Protein AF-T1IAV5-F1 (afdb_monomer)

Foldseek 3Di:
DPPPVVVVVVLVVLVVVLVVLLVVLVVVLVVCVVVVNNVSSVVSVVVNVVSLVVSPDDPVVNVVVVVD

Secondary structure (DSSP, 8-state):
--TTHHHHHHHHHHHHHHHHHHHHHHHHHHHHHHTT-HHHHHHHHHHHHHHHHHS---HHHHHHHH--

Solvent-accessible surface area (backbone atoms only — not comparable to full-atom values): 3855 Å² total; per-residue (Å²): 139,72,82,72,60,64,59,50,60,52,50,53,49,52,49,53,54,38,51,52,52,36,53,52,32,52,52,51,22,52,56,24,50,78,68,68,36,57,69,63,20,50,51,30,50,53,51,38,56,45,42,69,62,67,54,84,51,57,76,69,58,48,53,63,61,74,77,111

InterPro domains:
 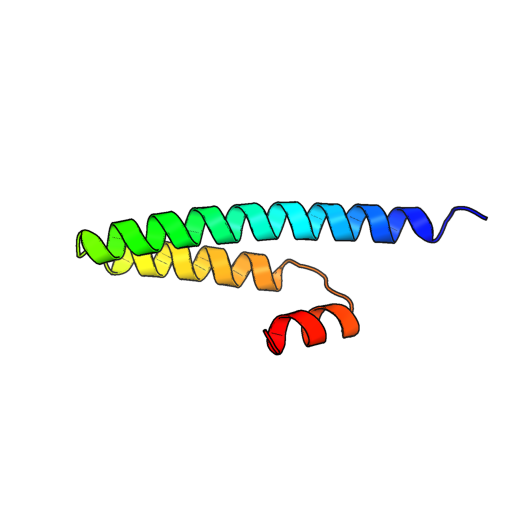 IPR005378 Vacuolar protein sorting-associated protein 35 [PF03635] (14-65)
  IPR005378 Vacuolar protein sorting-associated protein 35 [PTHR11099] (3-65)

Structure (mmCIF, N/CA/C/O backbone):
data_AF-T1IAV5-F1
#
_entry.id   AF-T1IAV5-F1
#
loop_
_atom_site.group_PDB
_atom_site.id
_atom_site.type_symbol
_atom_site.label_atom_id
_atom_site.label_alt_id
_atom_site.label_comp_id
_atom_site.label_asym_id
_atom_site.label_entity_id
_atom_site.label_seq_id
_atom_site.pdbx_PDB_ins_code
_atom_site.Cartn_x
_atom_site.Cartn_y
_atom_site.Cartn_z
_atom_site.occupancy
_atom_site.B_iso_or_equiv
_atom_site.auth_seq_id
_atom_site.auth_comp_id
_atom_site.auth_asym_id
_atom_site.auth_atom_id
_atom_site.pdbx_PDB_model_num
ATOM 1 N N . MET A 1 1 ? 28.108 -8.393 -26.429 1.00 43.09 1 MET A N 1
ATOM 2 C CA . MET A 1 1 ? 26.837 -8.680 -25.724 1.00 43.09 1 MET A CA 1
ATOM 3 C C . MET A 1 1 ? 27.023 -8.197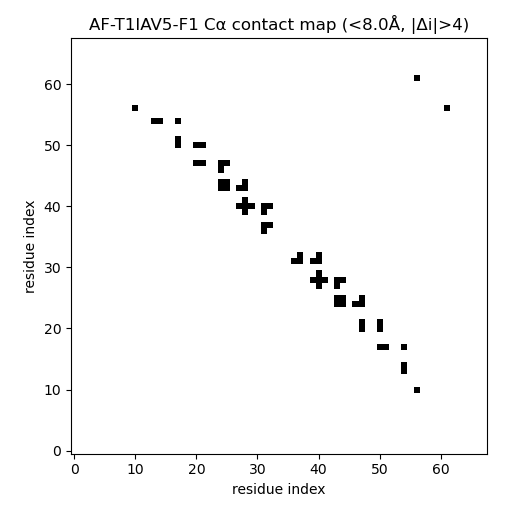 -24.293 1.00 43.09 1 MET A C 1
ATOM 5 O O . MET A 1 1 ? 27.988 -8.674 -23.728 1.00 43.09 1 MET A O 1
ATOM 9 N N . ASN A 1 2 ? 26.275 -7.199 -23.782 1.00 44.91 2 ASN A N 1
ATOM 10 C CA . ASN A 1 2 ? 26.094 -6.940 -22.323 1.00 44.91 2 ASN A CA 1
ATOM 11 C C . ASN A 1 2 ? 25.333 -5.644 -21.957 1.00 44.91 2 ASN A C 1
ATOM 13 O O . ASN A 1 2 ? 25.019 -5.444 -20.789 1.00 44.91 2 ASN A O 1
ATOM 17 N N . SER A 1 3 ? 24.989 -4.765 -22.901 1.00 49.31 3 SER A N 1
ATOM 18 C CA . SER A 1 3 ? 24.338 -3.486 -22.549 1.00 49.31 3 SER A CA 1
ATOM 19 C C . SER A 1 3 ? 22.817 -3.571 -22.340 1.00 49.31 3 SER A C 1
ATOM 21 O O . SER A 1 3 ? 22.247 -2.662 -21.749 1.00 49.31 3 SER A O 1
ATOM 23 N N . GLN A 1 4 ? 22.147 -4.637 -22.800 1.00 47.88 4 GLN A N 1
ATOM 24 C CA . GLN A 1 4 ? 20.681 -4.771 -22.703 1.00 47.88 4 GLN A CA 1
ATOM 25 C C . GLN A 1 4 ? 20.200 -5.474 -21.420 1.00 47.88 4 GLN A C 1
ATOM 27 O O . GLN A 1 4 ? 19.082 -5.220 -20.986 1.00 47.88 4 GLN A O 1
ATOM 32 N N . THR A 1 5 ? 21.028 -6.299 -20.773 1.00 52.62 5 THR A N 1
ATOM 33 C CA . THR A 1 5 ? 20.648 -7.067 -19.570 1.00 52.62 5 THR A CA 1
ATOM 34 C C . THR A 1 5 ? 20.605 -6.201 -18.305 1.00 52.62 5 THR A C 1
ATOM 36 O O . THR A 1 5 ? 19.709 -6.344 -17.485 1.00 52.62 5 THR A O 1
ATOM 39 N N . GLN A 1 6 ? 21.494 -5.208 -18.197 1.00 52.06 6 GLN A N 1
ATOM 40 C CA . GLN A 1 6 ? 21.609 -4.333 -17.018 1.00 52.06 6 GLN A CA 1
ATOM 41 C C . GLN A 1 6 ? 20.366 -3.460 -16.752 1.00 52.06 6 GLN A C 1
ATOM 43 O O . GLN A 1 6 ? 20.122 -3.056 -15.616 1.00 52.06 6 GLN A O 1
ATOM 48 N N . GLY A 1 7 ? 19.586 -3.137 -17.791 1.00 56.34 7 GLY A N 1
ATOM 49 C CA . GLY A 1 7 ? 18.349 -2.363 -17.646 1.00 56.34 7 GLY A CA 1
ATOM 50 C C . GLY A 1 7 ? 17.189 -3.187 -17.082 1.00 56.34 7 GLY A C 1
ATOM 51 O O . GLY A 1 7 ? 16.414 -2.671 -16.279 1.00 56.34 7 GLY A O 1
ATOM 52 N N . LEU A 1 8 ? 17.108 -4.465 -17.463 1.00 62.12 8 LEU A N 1
ATOM 53 C CA . LEU A 1 8 ? 16.089 -5.409 -16.997 1.00 62.12 8 LEU A CA 1
ATOM 54 C C . LEU A 1 8 ? 16.279 -5.749 -15.518 1.00 62.12 8 LEU A C 1
ATOM 56 O O . LEU A 1 8 ? 15.339 -5.578 -14.750 1.00 62.12 8 LEU A O 1
ATOM 60 N N . ASP A 1 9 ? 17.502 -6.085 -15.100 1.00 67.69 9 ASP A N 1
ATOM 61 C CA . ASP A 1 9 ? 17.806 -6.406 -13.695 1.00 67.69 9 ASP A CA 1
ATOM 62 C C . ASP A 1 9 ? 17.476 -5.231 -12.754 1.00 67.69 9 ASP A C 1
ATOM 64 O O . ASP A 1 9 ? 16.985 -5.397 -11.636 1.00 67.69 9 ASP A O 1
ATOM 68 N N . LYS A 1 10 ? 17.717 -3.998 -13.221 1.00 71.12 10 LYS A N 1
ATOM 69 C CA . LYS A 1 10 ? 17.395 -2.781 -12.468 1.00 71.12 10 LYS A CA 1
ATOM 70 C C . LYS A 1 10 ? 15.885 -2.552 -12.381 1.00 71.12 10 LYS A C 1
ATOM 72 O O . LYS A 1 10 ? 15.407 -2.098 -11.345 1.00 71.12 10 LYS A O 1
ATOM 77 N N . GLN A 1 11 ? 15.141 -2.873 -13.437 1.00 69.31 11 GLN A N 1
ATOM 78 C CA . GLN A 1 11 ? 13.683 -2.772 -13.457 1.00 69.31 11 GLN A CA 1
ATOM 79 C C . GLN A 1 11 ? 13.028 -3.839 -12.570 1.00 69.31 11 GLN A C 1
ATOM 81 O O . GLN A 1 11 ? 12.103 -3.518 -11.831 1.00 69.31 11 GLN A O 1
ATOM 86 N N . GLU A 1 12 ? 13.527 -5.077 -12.589 1.00 73.88 12 GLU A N 1
ATOM 87 C CA . GLU A 1 12 ? 13.062 -6.158 -11.711 1.00 73.88 12 GLU A CA 1
ATOM 88 C C . GLU A 1 12 ? 13.300 -5.831 -10.239 1.00 73.88 12 GLU A C 1
ATOM 90 O O . GLU A 1 12 ? 12.415 -6.029 -9.408 1.00 73.88 12 GLU A O 1
ATOM 95 N N . LYS A 1 13 ? 14.462 -5.253 -9.916 1.00 78.12 13 LYS A N 1
ATOM 96 C CA . LYS A 1 13 ? 14.751 -4.795 -8.557 1.00 78.12 13 LYS A CA 1
ATOM 97 C C . LYS A 1 13 ? 13.806 -3.677 -8.11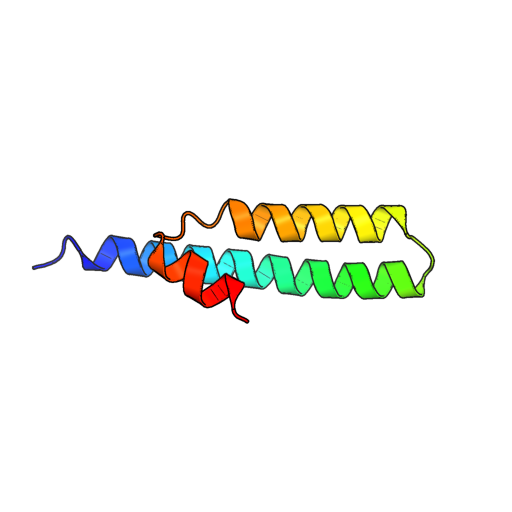1 1.00 78.12 13 LYS A C 1
ATOM 99 O O . LYS A 1 13 ? 13.248 -3.757 -7.024 1.00 78.12 13 LYS A O 1
ATOM 104 N N . LEU A 1 14 ? 13.579 -2.674 -8.961 1.00 76.31 14 LEU A N 1
ATOM 105 C CA . LEU A 1 14 ? 12.632 -1.591 -8.668 1.00 76.31 14 LEU A CA 1
ATOM 106 C C . LEU A 1 14 ? 11.201 -2.115 -8.488 1.00 76.31 14 LEU A C 1
ATOM 108 O O . LEU A 1 14 ? 10.482 -1.642 -7.612 1.00 76.31 14 LEU A O 1
ATOM 112 N N . LEU A 1 15 ? 10.797 -3.106 -9.287 1.00 75.31 15 LEU A N 1
ATOM 113 C CA . LEU A 1 15 ? 9.500 -3.765 -9.153 1.00 75.31 15 LEU A CA 1
ATOM 114 C C . LEU A 1 15 ? 9.393 -4.525 -7.825 1.00 75.31 15 LEU A C 1
ATOM 116 O O . LEU A 1 15 ? 8.370 -4.430 -7.153 1.00 75.31 15 LEU A O 1
ATOM 120 N N . ALA A 1 16 ? 10.434 -5.261 -7.436 1.00 82.81 16 ALA A N 1
ATOM 121 C CA . ALA A 1 16 ? 10.466 -5.982 -6.168 1.00 82.81 16 ALA A CA 1
ATOM 122 C C . ALA A 1 16 ? 10.377 -5.028 -4.965 1.00 82.81 16 ALA A C 1
ATOM 124 O O . ALA A 1 16 ? 9.595 -5.280 -4.047 1.00 82.81 16 ALA A O 1
ATOM 125 N N . ASP A 1 17 ? 11.113 -3.915 -5.007 1.00 82.56 17 ASP A N 1
ATOM 126 C CA . ASP A 1 17 ? 11.094 -2.886 -3.965 1.00 82.56 17 ASP A CA 1
ATOM 127 C C . ASP A 1 17 ? 9.695 -2.244 -3.861 1.00 82.56 17 ASP A C 1
ATOM 129 O O . ASP A 1 17 ? 9.114 -2.189 -2.774 1.00 82.56 17 ASP A O 1
ATOM 133 N N . ALA A 1 18 ? 9.092 -1.861 -4.994 1.00 81.44 18 ALA A N 1
ATOM 134 C CA . ALA A 1 18 ? 7.736 -1.309 -5.037 1.00 81.44 18 ALA A CA 1
ATOM 135 C C . ALA A 1 18 ? 6.681 -2.307 -4.524 1.00 81.44 18 ALA A C 1
ATOM 137 O O . ALA A 1 18 ? 5.807 -1.945 -3.735 1.00 81.44 18 ALA A O 1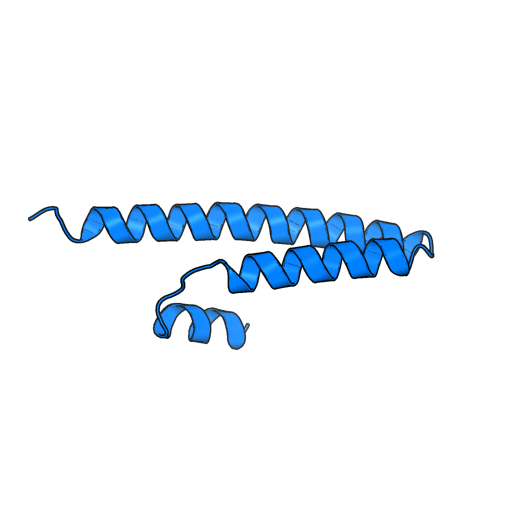
ATOM 138 N N . LEU A 1 19 ? 6.775 -3.585 -4.910 1.00 82.75 19 LEU A N 1
ATOM 139 C CA . LEU A 1 19 ? 5.875 -4.639 -4.429 1.00 82.75 19 LEU A CA 1
ATOM 140 C C . LEU A 1 19 ? 5.999 -4.873 -2.920 1.00 82.75 19 LEU A C 1
ATOM 142 O O . LEU A 1 19 ? 4.995 -5.185 -2.275 1.00 82.75 19 LEU A O 1
ATOM 146 N N . SER A 1 20 ? 7.200 -4.736 -2.351 1.00 88.31 20 SER A N 1
ATOM 147 C CA . SER A 1 20 ? 7.395 -4.825 -0.901 1.00 88.31 20 SER A CA 1
ATOM 148 C C . SER A 1 20 ? 6.642 -3.706 -0.188 1.00 88.31 20 SER A C 1
ATOM 150 O O . SER A 1 20 ? 5.856 -3.977 0.719 1.0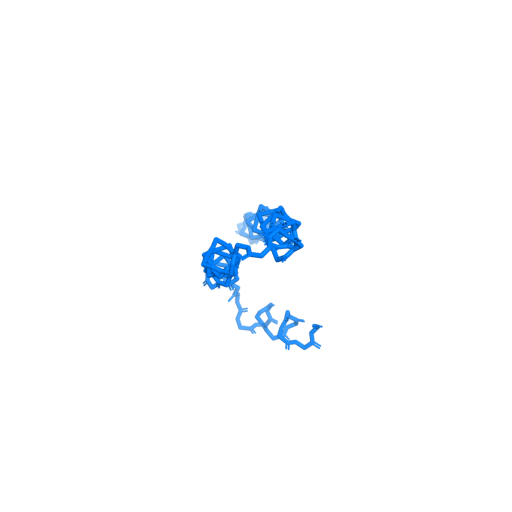0 88.31 20 SER A O 1
ATOM 152 N N . ILE A 1 21 ? 6.791 -2.468 -0.670 1.00 86.94 21 ILE A N 1
ATOM 153 C CA . ILE A 1 21 ? 6.112 -1.300 -0.096 1.00 86.94 21 ILE A CA 1
ATOM 154 C C . ILE A 1 21 ? 4.592 -1.456 -0.204 1.00 86.94 21 ILE A C 1
ATOM 156 O O . ILE A 1 21 ? 3.878 -1.240 0.771 1.00 86.94 21 ILE A O 1
ATOM 160 N N . VAL A 1 22 ? 4.080 -1.897 -1.358 1.00 87.31 22 VAL A N 1
ATOM 161 C CA . VAL A 1 22 ? 2.639 -2.129 -1.554 1.00 87.31 22 VAL A CA 1
ATOM 162 C C . VAL A 1 22 ? 2.095 -3.146 -0.548 1.00 87.31 22 VAL A C 1
ATOM 164 O O . VAL A 1 22 ? 1.044 -2.915 0.048 1.00 87.31 22 VAL A O 1
ATOM 167 N N . LYS A 1 23 ? 2.806 -4.254 -0.311 1.00 88.81 23 LYS A N 1
ATOM 168 C CA . LYS A 1 23 ? 2.384 -5.277 0.661 1.00 88.81 23 LYS A CA 1
ATOM 169 C C . LYS A 1 23 ? 2.360 -4.745 2.091 1.00 88.81 23 LYS A C 1
ATOM 171 O O . LYS A 1 23 ? 1.406 -5.017 2.819 1.00 88.81 23 LYS A O 1
ATOM 176 N N . GLU A 1 24 ? 3.382 -3.991 2.484 1.00 92.12 24 GLU A N 1
ATOM 177 C CA . GLU A 1 24 ? 3.460 -3.376 3.811 1.00 92.12 24 GLU A CA 1
ATOM 178 C C . GLU A 1 24 ? 2.325 -2.370 4.021 1.00 92.12 24 GLU A C 1
ATOM 180 O O . GLU A 1 24 ? 1.565 -2.476 4.984 1.00 92.12 24 GLU A O 1
ATOM 185 N N . GLN A 1 25 ? 2.136 -1.451 3.074 1.00 90.81 25 GLN A N 1
ATOM 186 C CA . GLN A 1 25 ? 1.091 -0.431 3.148 1.00 90.81 25 GLN A CA 1
ATOM 187 C C . GLN A 1 25 ? -0.317 -1.043 3.117 1.00 90.81 25 GLN A C 1
ATOM 189 O O . GLN A 1 25 ? -1.195 -0.575 3.838 1.00 90.81 25 GLN A O 1
ATOM 194 N N . ALA A 1 26 ? -0.543 -2.126 2.364 1.00 89.94 26 ALA A N 1
ATOM 195 C CA . ALA A 1 26 ? -1.817 -2.846 2.363 1.00 89.94 26 ALA A CA 1
ATOM 196 C C . ALA A 1 26 ? -2.129 -3.482 3.728 1.00 89.94 26 ALA A C 1
ATOM 198 O O . ALA A 1 26 ? -3.276 -3.450 4.186 1.00 89.94 26 ALA A O 1
ATOM 199 N N . PHE A 1 27 ? -1.115 -4.044 4.393 1.00 93.25 27 PHE A N 1
ATOM 200 C CA . PHE A 1 27 ? -1.266 -4.607 5.731 1.00 93.25 27 PHE A CA 1
ATOM 201 C C . PHE A 1 27 ? -1.602 -3.524 6.758 1.00 93.25 27 PHE A C 1
ATOM 203 O O . PHE A 1 27 ? -2.557 -3.672 7.525 1.00 93.25 27 PHE A O 1
ATOM 210 N N . GLU A 1 28 ? -0.861 -2.415 6.753 1.00 91.69 28 GLU A N 1
ATOM 211 C CA . GLU A 1 28 ? -1.142 -1.318 7.674 1.00 91.69 28 GLU A CA 1
ATOM 212 C C . GLU A 1 28 ? -2.502 -0.660 7.393 1.00 91.69 28 GLU A C 1
ATOM 214 O O . GLU A 1 28 ? -3.213 -0.311 8.338 1.00 91.69 28 GLU A O 1
ATOM 219 N N . MET A 1 29 ? -2.901 -0.554 6.120 1.00 92.81 29 MET A N 1
ATOM 220 C CA . MET A 1 29 ? -4.206 -0.029 5.713 1.00 92.81 29 MET A CA 1
ATOM 221 C C . MET A 1 29 ? -5.329 -0.875 6.291 1.00 92.81 29 MET A C 1
ATOM 223 O O . MET A 1 29 ? -6.251 -0.332 6.897 1.00 92.81 29 MET A O 1
ATOM 227 N N . LYS A 1 30 ? -5.227 -2.203 6.178 1.00 91.88 30 LYS A N 1
ATOM 228 C CA . LYS A 1 30 ? -6.192 -3.121 6.788 1.00 91.88 30 LYS A CA 1
ATOM 229 C C . LYS A 1 30 ? -6.270 -2.914 8.302 1.00 91.88 30 LYS A C 1
ATOM 231 O O . LYS A 1 30 ? -7.359 -2.748 8.839 1.00 91.88 30 LYS A O 1
ATOM 236 N N . LEU A 1 31 ? -5.123 -2.827 8.975 1.00 93.50 31 LEU A N 1
ATOM 237 C CA . LEU A 1 31 ? -5.067 -2.604 10.419 1.00 93.50 31 LEU A CA 1
ATOM 238 C C . LEU A 1 31 ? -5.695 -1.263 10.835 1.00 93.50 31 LEU A C 1
ATOM 240 O O . LEU A 1 31 ? -6.327 -1.169 11.887 1.00 93.50 31 LEU A O 1
ATOM 244 N N . ASN A 1 32 ? -5.503 -0.211 10.040 1.00 91.69 32 ASN A N 1
ATOM 245 C CA . ASN A 1 32 ? -6.084 1.101 10.299 1.00 91.69 32 ASN A CA 1
ATOM 246 C C . ASN A 1 32 ? -7.592 1.125 10.040 1.00 91.69 32 ASN A C 1
ATOM 248 O O . ASN A 1 32 ? -8.316 1.742 10.821 1.00 91.69 32 ASN A O 1
ATOM 252 N N . LEU A 1 33 ? -8.078 0.410 9.022 1.00 91.19 33 LEU A N 1
ATOM 253 C CA . LEU A 1 33 ? -9.511 0.216 8.792 1.00 91.19 33 LEU A CA 1
ATOM 254 C C . LEU A 1 33 ? -10.163 -0.543 9.954 1.00 91.19 33 LEU A C 1
ATOM 256 O O . LEU A 1 33 ? -11.176 -0.079 10.475 1.00 91.19 33 LEU A O 1
ATOM 260 N N . ASP A 1 34 ? -9.532 -1.617 10.436 1.00 93.81 34 ASP A N 1
ATOM 261 C CA . ASP A 1 34 ? -10.004 -2.393 11.594 1.00 93.81 34 ASP A CA 1
ATOM 262 C C . ASP A 1 34 ? -10.075 -1.534 12.876 1.00 93.81 34 ASP A C 1
ATOM 264 O O . ASP A 1 34 ? -10.901 -1.768 13.756 1.00 93.81 34 ASP A O 1
ATOM 268 N N . LYS A 1 35 ? -9.230 -0.498 12.977 1.00 93.38 35 LYS A N 1
ATOM 269 C CA . LYS A 1 35 ? -9.193 0.468 14.091 1.00 93.38 35 LYS A CA 1
ATOM 270 C C . LYS A 1 35 ? -10.082 1.703 13.880 1.00 93.38 35 LYS A C 1
ATOM 272 O O . LYS A 1 35 ? -10.058 2.602 14.718 1.00 93.38 35 LYS A O 1
ATOM 277 N N . GLY A 1 36 ? -10.819 1.794 12.770 1.00 92.25 36 GLY A N 1
ATOM 278 C CA . GLY A 1 36 ? -11.656 2.954 12.430 1.00 92.25 36 GLY A CA 1
ATOM 279 C C . GLY A 1 36 ? -10.879 4.213 12.014 1.00 92.25 36 GLY A C 1
ATOM 280 O O . GLY A 1 36 ? -11.444 5.304 11.954 1.00 92.25 36 GLY A O 1
ATOM 281 N N . LYS A 1 37 ? -9.582 4.092 11.713 1.00 92.00 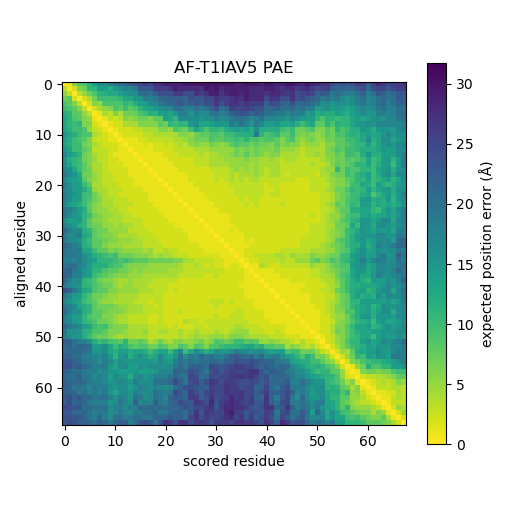37 LYS A N 1
ATOM 282 C CA . LYS A 1 37 ? -8.697 5.198 11.320 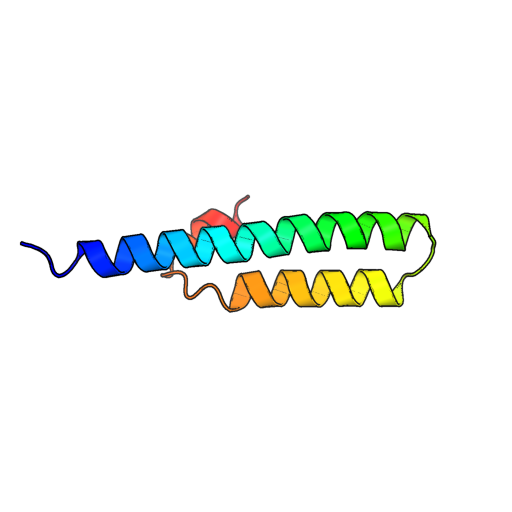1.00 92.00 37 LYS A CA 1
ATOM 283 C C . LYS A 1 37 ? -8.721 5.425 9.808 1.00 92.00 37 LYS A C 1
ATOM 285 O O . LYS A 1 37 ? -7.745 5.171 9.104 1.00 92.00 37 LYS A O 1
ATOM 290 N N . LEU A 1 38 ? -9.849 5.923 9.302 1.00 88.38 38 LEU A N 1
ATOM 291 C CA . LEU A 1 38 ? -10.083 6.072 7.861 1.00 88.38 38 LEU A CA 1
ATOM 292 C C . LEU A 1 38 ? -9.048 6.972 7.159 1.00 88.38 38 LEU A C 1
ATOM 294 O O . LEU A 1 38 ? -8.548 6.608 6.102 1.00 88.38 38 LEU A O 1
ATOM 298 N N . MET A 1 39 ? -8.690 8.119 7.745 1.00 92.81 39 MET A N 1
ATOM 299 C CA . MET A 1 39 ? -7.685 9.031 7.169 1.00 92.81 39 MET A CA 1
ATOM 300 C C . MET A 1 39 ? -6.304 8.375 7.032 1.00 92.81 39 MET A C 1
ATOM 302 O O . MET A 1 39 ? -5.649 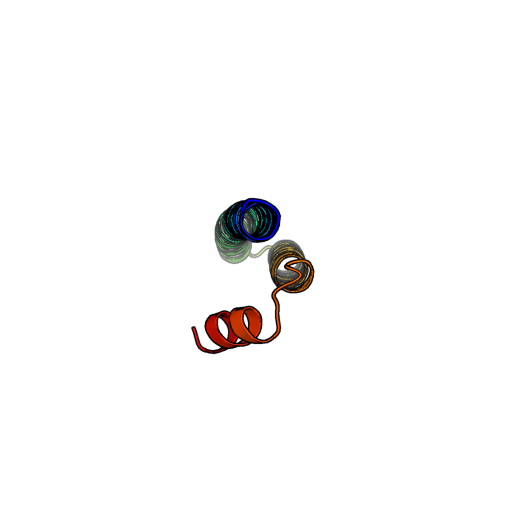8.533 6.002 1.00 92.81 39 MET A O 1
ATOM 306 N N . ASP A 1 40 ? -5.878 7.615 8.044 1.00 90.69 40 ASP A N 1
ATOM 307 C CA . ASP A 1 40 ? -4.581 6.930 8.028 1.00 90.69 40 ASP A CA 1
ATOM 308 C C . ASP A 1 40 ? -4.569 5.802 6.986 1.00 90.69 40 ASP A C 1
ATOM 310 O O . ASP A 1 40 ? -3.607 5.669 6.230 1.00 90.69 40 ASP A O 1
ATOM 314 N N . ALA A 1 41 ? -5.672 5.054 6.870 1.00 89.12 41 ALA A N 1
ATOM 315 C CA . ALA A 1 41 ? -5.846 4.046 5.827 1.00 89.12 41 ALA A CA 1
ATOM 316 C C . ALA A 1 41 ? -5.814 4.658 4.411 1.00 89.12 41 ALA A C 1
ATOM 318 O O . ALA A 1 41 ? -5.143 4.138 3.521 1.00 89.12 41 ALA A O 1
ATOM 319 N N . LEU A 1 42 ? -6.479 5.799 4.197 1.00 90.44 42 LEU A N 1
ATOM 320 C CA . LEU A 1 42 ? -6.463 6.504 2.908 1.00 90.44 42 LEU A CA 1
ATOM 321 C C . LEU A 1 42 ? -5.073 7.048 2.557 1.00 90.44 42 LEU A C 1
ATOM 323 O O . LEU A 1 42 ? -4.672 7.019 1.392 1.00 90.44 42 LEU A O 1
ATOM 327 N N . LYS A 1 43 ? -4.310 7.506 3.553 1.00 91.50 43 LYS A N 1
ATOM 328 C CA . LYS A 1 43 ? -2.918 7.923 3.357 1.00 91.50 43 LYS A CA 1
ATOM 329 C C . LYS A 1 43 ? -2.057 6.759 2.865 1.00 91.50 43 LYS A C 1
ATOM 331 O O . LYS A 1 43 ? -1.299 6.932 1.914 1.00 91.50 43 LYS A O 1
ATOM 336 N N . GLN A 1 44 ? -2.209 5.579 3.462 1.00 89.56 44 GLN A N 1
ATOM 337 C CA . GLN A 1 44 ? -1.485 4.370 3.055 1.00 89.56 44 GLN A CA 1
ATOM 338 C C . GLN A 1 44 ? -1.887 3.921 1.647 1.00 89.56 44 GLN A C 1
ATOM 340 O O . GLN A 1 44 ? -1.015 3.643 0.826 1.00 89.56 44 GLN A O 1
ATOM 345 N N . ALA A 1 45 ? -3.181 3.980 1.309 1.00 86.19 45 ALA A N 1
ATOM 346 C CA . ALA A 1 45 ? -3.662 3.733 -0.052 1.00 86.19 45 ALA A CA 1
ATOM 347 C C . ALA A 1 45 ? -3.028 4.692 -1.077 1.00 86.19 45 ALA A C 1
ATOM 349 O O . ALA A 1 45 ? -2.607 4.270 -2.154 1.00 86.19 45 ALA A O 1
ATOM 350 N N . SER A 1 46 ? -2.907 5.980 -0.739 1.00 86.81 46 SER A N 1
ATOM 351 C CA . SER A 1 46 ? -2.278 6.979 -1.611 1.00 86.81 46 SER A CA 1
ATOM 352 C C . SER A 1 46 ? -0.782 6.728 -1.826 1.00 86.81 46 SER A C 1
ATOM 354 O O . SER A 1 46 ? -0.277 6.991 -2.919 1.00 86.81 46 SER A O 1
ATOM 356 N N . ILE A 1 47 ? -0.068 6.242 -0.805 1.00 86.88 47 ILE A N 1
ATOM 357 C CA . ILE A 1 47 ? 1.346 5.849 -0.913 1.00 86.88 47 ILE A CA 1
ATOM 358 C C . ILE A 1 47 ? 1.463 4.637 -1.842 1.00 86.88 47 ILE A C 1
ATOM 360 O O . ILE A 1 47 ? 2.221 4.677 -2.806 1.00 86.88 47 ILE A O 1
ATOM 364 N N . MET A 1 48 ? 0.619 3.624 -1.636 1.00 85.19 48 MET A N 1
ATOM 365 C CA . MET A 1 48 ? 0.516 2.440 -2.494 1.00 85.19 48 MET A CA 1
ATOM 366 C C . MET A 1 48 ? 0.319 2.790 -3.976 1.00 85.19 48 MET A C 1
ATOM 368 O O . MET A 1 48 ? 1.043 2.304 -4.840 1.00 85.19 48 MET A O 1
ATOM 372 N N . LEU A 1 49 ? -0.638 3.672 -4.276 1.00 81.06 49 LEU A N 1
ATOM 373 C CA . LEU A 1 49 ? -0.926 4.121 -5.642 1.00 81.06 49 LEU A CA 1
ATOM 374 C C . LEU A 1 49 ? 0.219 4.938 -6.249 1.00 81.06 49 LEU A C 1
ATOM 376 O O . LEU A 1 49 ? 0.405 4.938 -7.466 1.00 81.06 49 LEU A O 1
ATOM 380 N N . SER A 1 50 ? 0.985 5.641 -5.414 1.00 80.62 50 SER A N 1
ATOM 381 C CA . SER A 1 50 ? 2.140 6.412 -5.868 1.00 80.62 50 SER A CA 1
ATOM 382 C C . SER A 1 50 ? 3.293 5.499 -6.279 1.00 80.62 50 SER A C 1
ATOM 384 O O . SER A 1 50 ? 3.887 5.760 -7.323 1.00 80.62 50 SER A O 1
ATOM 386 N N . GLU A 1 51 ? 3.531 4.406 -5.546 1.00 76.25 51 GLU A N 1
ATOM 387 C CA . GLU A 1 51 ? 4.553 3.399 -5.883 1.00 76.25 51 GLU A CA 1
ATOM 388 C C . GLU A 1 51 ? 4.247 2.649 -7.188 1.00 76.25 51 GLU A C 1
ATOM 390 O O . GLU A 1 51 ? 5.135 2.394 -8.001 1.00 76.25 51 GLU A O 1
ATOM 395 N N . LEU A 1 52 ? 2.964 2.389 -7.459 1.00 67.12 52 LEU A N 1
ATOM 396 C CA . LEU A 1 52 ? 2.500 1.821 -8.734 1.00 67.12 52 LEU A CA 1
ATOM 397 C C . LEU A 1 52 ? 2.663 2.781 -9.926 1.00 67.12 52 LEU A C 1
ATOM 399 O O . LEU A 1 52 ? 2.585 2.369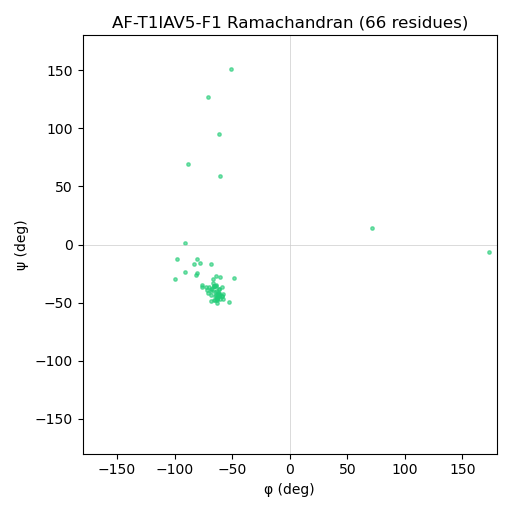 -11.083 1.00 67.12 52 LEU A O 1
ATOM 403 N N . ARG A 1 53 ? 2.855 4.078 -9.663 1.00 62.75 53 ARG A N 1
ATOM 404 C CA . ARG A 1 53 ? 3.017 5.116 -10.689 1.00 62.75 53 ARG A CA 1
ATOM 405 C C . ARG A 1 53 ? 4.486 5.479 -10.918 1.00 62.75 53 ARG A C 1
ATOM 407 O O . ARG A 1 53 ? 4.840 5.872 -12.026 1.00 62.75 53 ARG A O 1
ATOM 414 N N . THR A 1 54 ? 5.334 5.364 -9.893 1.00 56.69 54 THR A N 1
ATOM 415 C CA . THR A 1 54 ? 6.797 5.539 -9.986 1.00 56.69 54 THR A CA 1
ATOM 416 C C . THR A 1 54 ? 7.508 4.332 -10.572 1.00 56.69 54 THR A C 1
ATOM 418 O O . THR A 1 54 ? 8.639 4.478 -11.043 1.00 56.69 54 THR A O 1
ATOM 421 N N . SER A 1 55 ? 6.860 3.167 -10.633 1.00 54.09 55 SER A N 1
ATOM 422 C CA . SER A 1 55 ? 7.302 2.096 -11.511 1.00 54.09 55 SER A CA 1
ATOM 423 C C . SER A 1 55 ? 7.244 2.601 -12.960 1.00 54.09 55 SER A C 1
ATOM 425 O O . SER A 1 55 ? 6.192 2.593 -13.597 1.00 54.09 55 SER A O 1
ATOM 427 N N . LEU A 1 56 ? 8.391 3.083 -13.457 1.00 52.69 56 LEU A N 1
ATOM 428 C CA . LEU A 1 56 ? 8.734 3.368 -14.858 1.00 52.69 56 LEU A CA 1
ATOM 429 C C . LEU A 1 56 ? 8.652 2.069 -15.677 1.00 52.69 56 LEU A C 1
ATOM 431 O O . LEU A 1 56 ? 9.628 1.577 -16.236 1.00 52.69 56 LEU A O 1
ATOM 435 N N . LEU A 1 57 ? 7.473 1.463 -15.688 1.00 51.78 57 LEU A N 1
ATOM 436 C CA . LEU A 1 57 ? 7.158 0.288 -16.463 1.00 51.78 57 LEU A CA 1
ATOM 437 C C . LEU A 1 57 ? 7.111 0.735 -17.918 1.00 51.78 57 LEU A C 1
ATOM 439 O O . LEU A 1 57 ? 6.398 1.675 -18.276 1.00 51.78 57 LEU A O 1
ATOM 443 N N . SER A 1 58 ? 7.861 0.042 -18.776 1.00 52.94 58 SER A N 1
ATOM 444 C CA . SER A 1 58 ? 7.578 0.105 -20.207 1.00 52.94 58 SER A CA 1
ATOM 445 C C . SER A 1 58 ? 6.079 -0.178 -20.426 1.00 52.94 58 SER A C 1
ATOM 447 O O . SER A 1 58 ? 5.493 -0.937 -19.645 1.00 52.94 58 SER A O 1
ATOM 449 N N . PRO A 1 59 ? 5.444 0.368 -21.478 1.00 54.19 59 PRO A N 1
ATOM 450 C CA . PRO A 1 59 ? 4.004 0.218 -21.714 1.00 54.19 59 PRO A CA 1
ATOM 451 C C . PRO A 1 59 ? 3.499 -1.230 -21.608 1.00 54.19 59 PRO A C 1
ATOM 453 O O . PRO A 1 59 ? 2.364 -1.466 -21.210 1.00 54.19 59 PRO A O 1
ATOM 456 N N . LYS A 1 60 ? 4.365 -2.207 -21.902 1.00 53.19 60 LYS A N 1
ATOM 457 C CA . LYS A 1 60 ? 4.081 -3.640 -21.812 1.00 53.19 60 LYS A CA 1
ATOM 458 C C . LYS A 1 60 ? 3.888 -4.135 -20.370 1.00 53.19 60 LYS A C 1
ATOM 460 O O . LYS A 1 60 ? 2.942 -4.865 -20.106 1.00 53.19 60 LYS A O 1
ATOM 465 N N . SER A 1 61 ? 4.734 -3.701 -19.438 1.00 51.59 61 SER A N 1
ATOM 466 C CA . SER A 1 61 ? 4.681 -4.143 -18.038 1.00 51.59 61 SER A CA 1
ATOM 467 C C . SER A 1 61 ? 3.602 -3.406 -17.228 1.00 51.59 61 SER A C 1
ATOM 469 O O . SER A 1 61 ? 3.081 -3.956 -16.266 1.00 51.59 61 SER A O 1
ATOM 471 N N . TYR A 1 62 ? 3.206 -2.196 -17.646 1.00 53.28 62 TYR A N 1
ATOM 472 C CA . TYR A 1 62 ? 2.034 -1.500 -17.093 1.00 53.28 62 TYR A CA 1
ATOM 473 C C . TYR A 1 62 ? 0.724 -2.226 -17.451 1.00 53.28 62 TYR A C 1
ATOM 475 O O . TYR A 1 62 ? -0.172 -2.341 -16.620 1.00 53.28 62 TYR A O 1
ATOM 483 N N . TYR A 1 63 ? 0.632 -2.769 -18.672 1.00 55.94 63 TYR A N 1
ATOM 484 C CA . TYR A 1 63 ? -0.539 -3.526 -19.130 1.00 55.94 63 TYR A CA 1
ATOM 485 C C . TYR A 1 63 ? -0.713 -4.872 -18.416 1.00 55.94 63 TYR A C 1
ATOM 487 O O . TYR A 1 63 ? -1.842 -5.241 -18.107 1.00 55.94 63 TYR A O 1
ATOM 495 N N . GLU A 1 64 ? 0.372 -5.591 -18.117 1.00 57.38 64 GLU A N 1
ATOM 496 C CA . GLU A 1 64 ? 0.288 -6.849 -17.357 1.00 57.38 64 GLU A CA 1
ATOM 497 C C . GLU A 1 64 ? -0.170 -6.629 -15.910 1.00 57.38 64 GLU A C 1
ATOM 499 O O . GLU A 1 64 ? -0.892 -7.461 -15.369 1.00 57.38 64 GLU A O 1
ATOM 504 N N . LEU A 1 65 ? 0.190 -5.496 -15.297 1.00 50.12 65 LEU A N 1
ATOM 505 C CA . LEU A 1 65 ? -0.191 -5.194 -13.916 1.00 50.12 65 LEU A CA 1
ATOM 506 C C . LEU A 1 65 ? -1.614 -4.625 -13.784 1.00 50.12 65 LEU A C 1
ATOM 508 O O . LEU A 1 65 ? -2.224 -4.769 -12.736 1.00 50.12 65 LEU A O 1
ATOM 512 N N . CYS A 1 66 ? -2.148 -3.971 -14.822 1.00 49.94 66 CYS A N 1
ATOM 513 C CA . CYS A 1 66 ? -3.482 -3.351 -14.793 1.00 49.94 66 CYS A CA 1
ATOM 514 C C . CYS A 1 66 ? -4.633 -4.358 -15.021 1.00 49.94 66 CYS A C 1
ATOM 516 O O . CYS A 1 66 ? -5.797 -4.019 -14.823 1.00 49.94 66 CYS A O 1
ATOM 518 N N . ILE A 1 67 ? -4.315 -5.583 -15.455 1.00 53.41 67 ILE A N 1
ATOM 519 C CA . ILE A 1 67 ? -5.282 -6.664 -15.727 1.00 53.41 67 ILE A CA 1
ATOM 520 C C . ILE A 1 67 ? -5.403 -7.649 -14.541 1.00 53.41 67 ILE A C 1
ATOM 522 O O . ILE A 1 67 ? -6.344 -8.443 -14.505 1.00 53.41 67 ILE A O 1
ATOM 526 N N . LEU A 1 68 ? -4.487 -7.582 -13.569 1.00 49.50 68 LEU A N 1
ATOM 527 C CA . LEU A 1 68 ? -4.500 -8.366 -12.325 1.00 49.50 68 LEU A CA 1
ATOM 528 C C . LEU A 1 68 ? -5.169 -7.592 -11.184 1.00 49.50 68 LEU A C 1
ATOM 530 O O . LEU A 1 68 ? -5.927 -8.241 -10.429 1.00 49.50 68 LEU A O 1
#

Organism: Rhodnius prolixus (NCBI:txid13249)

Sequence (68 aa):
MNSQTQGLDKQEKLLADALSIVKEQAFEMKLNLDKGKLMDALKQASIMLSELRTSLLSPKSYYELCIL

Nearest PDB structures (foldseek):
  6zw4-assembly1_A  TM=9.041E-01  e=3.262E+00  Nostoc punctiforme
  9eon-assembly1_A  TM=8.670E-01  e=7.479E+00  Synechocystis sp. PCC 6803
  2hr5-assembly1_A  TM=8.365E-01  e=7.479E+00  Pyrococcus furiosus

Radius of gyration: 15.07 Å; Cα contacts (8 Å, |Δi|>4): 32; chains: 1; bounding box: 38×18×40 Å

Mean predicted aligned error: 10.17 Å

pLDDT: mean 74.02, std 17.0, range [43.09, 93.81]